Protein AF-H5X5A9-F1 (afdb_monomer_lite)

Organism: NCBI:txid882083

Secondary structure (DSSP, 8-state):
---THHHHT----EE-TTT--EE-TT-SS-TTT---

Radius of gyration: 13.28 Å; chains: 1; bounding box: 16×42×15 Å

Foldseek 3Di:
DPDPPVVVPPQPFDADPPPRHTDHPPDPADPPPRHD

Structure (mmCIF, N/CA/C/O backbone):
data_AF-H5X5A9-F1
#
_entry.id   AF-H5X5A9-F1
#
loop_
_atom_site.group_PDB
_atom_site.id
_atom_site.type_symbol
_atom_site.label_atom_id
_atom_site.label_alt_id
_atom_site.label_comp_id
_atom_site.label_asym_id
_atom_site.label_entity_id
_atom_site.label_seq_id
_atom_site.pdbx_PDB_ins_code
_atom_site.Cartn_x
_atom_site.Cartn_y
_atom_site.Cartn_z
_atom_site.occupancy
_atom_site.B_iso_or_equiv
_atom_site.auth_seq_id
_atom_site.auth_comp_id
_atom_site.auth_asym_id
_atom_site.auth_atom_id
_atom_site.pdbx_PDB_model_num
ATOM 1 N N . MET A 1 1 ? 7.894 33.378 -5.781 1.00 49.72 1 MET A N 1
ATOM 2 C CA . MET A 1 1 ? 6.695 32.703 -5.236 1.00 49.72 1 MET A CA 1
ATOM 3 C C . MET A 1 1 ? 6.679 31.270 -5.758 1.00 49.72 1 MET A C 1
ATOM 5 O O . MET A 1 1 ? 6.029 30.967 -6.748 1.00 49.72 1 MET A O 1
ATOM 9 N N . ARG A 1 2 ? 7.514 30.404 -5.172 1.00 54.06 2 ARG A N 1
ATOM 10 C CA . ARG A 1 2 ? 7.695 29.013 -5.611 1.00 54.06 2 ARG A CA 1
ATOM 11 C C . ARG A 1 2 ? 6.639 28.161 -4.904 1.00 54.06 2 ARG A C 1
ATOM 13 O O . ARG A 1 2 ? 6.867 27.644 -3.823 1.00 54.06 2 ARG A O 1
ATOM 20 N N . THR A 1 3 ? 5.440 28.185 -5.479 1.00 53.88 3 THR A N 1
ATOM 21 C CA . THR A 1 3 ? 4.415 27.132 -5.430 1.00 53.88 3 THR A CA 1
ATOM 22 C C . THR A 1 3 ? 4.434 26.220 -4.194 1.00 53.88 3 THR A C 1
ATOM 24 O O . THR A 1 3 ? 4.917 25.092 -4.251 1.00 53.88 3 THR A O 1
ATOM 27 N N . HIS A 1 4 ? 3.745 26.653 -3.134 1.00 56.16 4 HIS A N 1
ATOM 28 C CA . HIS A 1 4 ? 3.211 25.783 -2.070 1.00 56.16 4 HIS A CA 1
ATOM 29 C C . HIS A 1 4 ? 2.193 24.734 -2.588 1.00 56.16 4 HIS A C 1
ATOM 31 O O . HIS A 1 4 ? 1.631 23.968 -1.813 1.00 56.16 4 HIS A O 1
ATOM 37 N N . LEU A 1 5 ? 1.957 24.676 -3.906 1.00 56.72 5 LEU A N 1
ATOM 38 C CA . LEU A 1 5 ? 1.042 23.744 -4.567 1.00 56.72 5 LEU A CA 1
ATOM 39 C C . LEU A 1 5 ? 1.454 22.272 -4.396 1.00 56.72 5 LEU A C 1
ATOM 41 O O . LEU A 1 5 ? 0.591 21.404 -4.354 1.00 56.72 5 LEU A O 1
ATOM 45 N N . ALA A 1 6 ? 2.754 21.983 -4.269 1.00 55.47 6 ALA A N 1
ATOM 46 C CA . ALA A 1 6 ? 3.247 20.613 -4.107 1.00 55.47 6 ALA A CA 1
ATOM 47 C C . ALA A 1 6 ? 2.841 19.984 -2.761 1.00 55.47 6 ALA A C 1
ATOM 49 O O . ALA A 1 6 ? 2.711 18.769 -2.667 1.00 55.47 6 ALA A O 1
ATOM 50 N N . THR A 1 7 ? 2.605 20.798 -1.728 1.00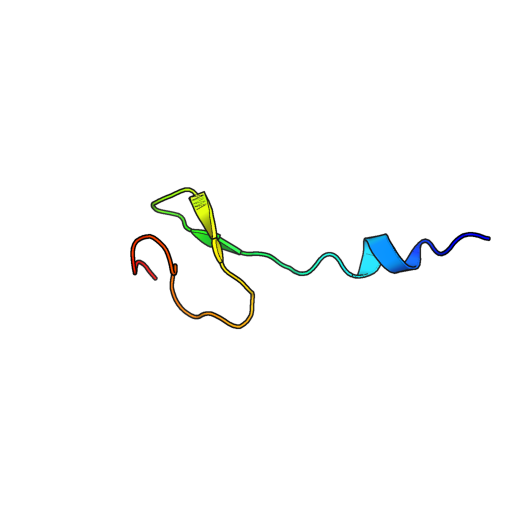 54.81 7 THR A N 1
ATOM 51 C CA . THR A 1 7 ? 2.258 20.318 -0.380 1.00 54.81 7 THR A CA 1
ATOM 52 C C . THR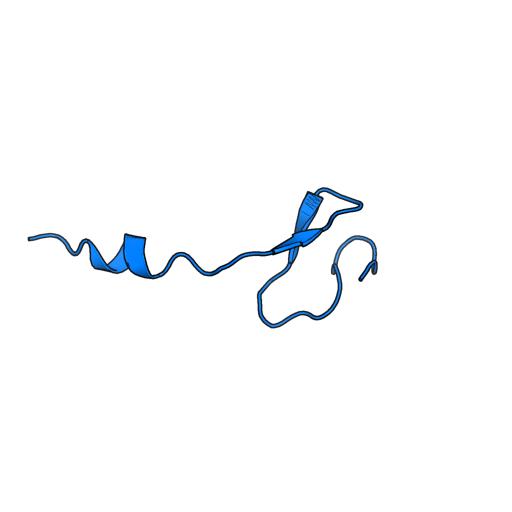 A 1 7 ? 0.762 20.009 -0.234 1.00 54.81 7 THR A C 1
ATOM 54 O O . THR A 1 7 ? 0.391 19.182 0.590 1.00 54.81 7 THR A O 1
ATOM 57 N N . LEU A 1 8 ? -0.099 20.619 -1.060 1.00 55.75 8 LEU A N 1
A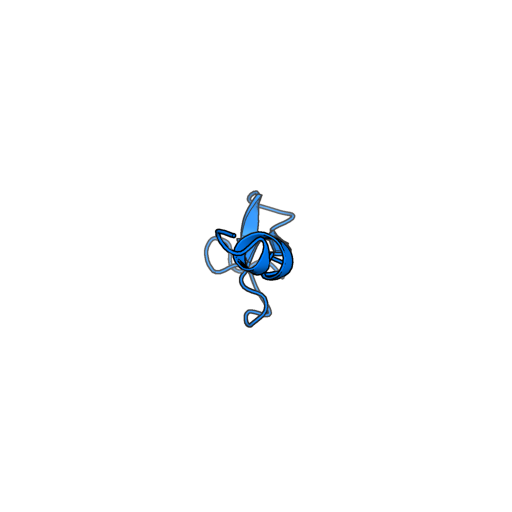TOM 58 C CA . LEU A 1 8 ? -1.548 20.348 -1.093 1.00 55.75 8 LEU A CA 1
ATOM 59 C C . LEU A 1 8 ? -1.914 19.089 -1.897 1.00 55.75 8 LEU A C 1
ATOM 61 O O . LEU A 1 8 ? -3.036 18.608 -1.799 1.00 55.75 8 LEU A O 1
ATOM 65 N N . LEU A 1 9 ? -0.970 18.541 -2.668 1.00 57.66 9 LEU A N 1
ATOM 66 C CA . LEU A 1 9 ? -1.100 17.274 -3.393 1.00 57.66 9 LEU A CA 1
ATOM 67 C C . LEU A 1 9 ? -0.490 16.110 -2.601 1.00 57.66 9 LEU A C 1
ATOM 69 O O . LEU A 1 9 ? 0.097 15.200 -3.191 1.00 57.66 9 LEU A O 1
ATOM 73 N N . ALA A 1 10 ? -0.579 16.140 -1.269 1.00 58.91 10 ALA A N 1
ATOM 74 C CA . ALA A 1 10 ? -0.297 14.972 -0.445 1.00 58.91 10 ALA A CA 1
ATOM 75 C C . ALA A 1 10 ? -1.342 13.894 -0.780 1.00 58.91 10 ALA A C 1
ATOM 77 O O . ALA A 1 10 ? -2.395 13.813 -0.153 1.00 58.91 10 ALA A O 1
ATOM 78 N N . ARG A 1 11 ? -1.067 13.128 -1.845 1.00 65.06 11 ARG A N 1
ATOM 79 C CA . ARG A 1 11 ? -1.768 11.891 -2.202 1.00 65.06 11 ARG A CA 1
ATOM 80 C C . ARG A 1 11 ? -1.908 11.072 -0.928 1.00 65.06 11 ARG A C 1
ATOM 82 O O . ARG A 1 11 ? -0.923 10.902 -0.205 1.00 65.06 11 ARG A O 1
ATOM 89 N N . PHE A 1 12 ? -3.125 10.647 -0.628 1.00 68.81 12 PHE A N 1
ATOM 90 C CA . PHE A 1 12 ? -3.449 9.998 0.629 1.00 68.81 12 PHE A CA 1
ATOM 91 C C . PHE A 1 12 ? -2.992 8.538 0.550 1.00 68.81 12 PHE A C 1
ATOM 93 O O . PHE A 1 12 ? -3.776 7.616 0.408 1.00 68.81 12 PHE A O 1
ATOM 100 N N . ILE A 1 13 ? -1.680 8.317 0.611 1.00 74.50 13 ILE A N 1
ATOM 101 C CA . ILE A 1 13 ? -1.113 6.973 0.514 1.00 74.50 13 ILE A CA 1
ATOM 102 C C . ILE A 1 13 ? -1.510 6.205 1.778 1.00 74.50 13 ILE A C 1
ATOM 104 O O . ILE A 1 13 ? -0.975 6.454 2.862 1.00 74.50 13 ILE A O 1
ATOM 108 N N . ALA A 1 14 ? -2.454 5.278 1.638 1.00 82.69 14 ALA A N 1
ATOM 109 C CA . ALA A 1 14 ? -2.796 4.340 2.694 1.00 82.69 14 ALA A CA 1
ATOM 110 C C . ALA A 1 14 ? -1.592 3.428 2.970 1.00 82.69 14 ALA A C 1
ATOM 112 O O . ALA A 1 14 ? -0.773 3.176 2.092 1.00 82.69 14 ALA A O 1
ATOM 113 N N . THR A 1 15 ? -1.448 2.921 4.189 1.00 88.75 15 THR A N 1
ATOM 114 C CA . THR A 1 15 ? -0.394 1.958 4.528 1.00 88.75 15 THR A CA 1
ATOM 115 C C . THR A 1 15 ? -1.011 0.621 4.899 1.00 88.75 15 THR A C 1
ATOM 117 O O . THR A 1 15 ? -2.036 0.547 5.575 1.00 88.75 15 THR A O 1
ATOM 120 N N . CYS A 1 16 ? -0.392 -0.463 4.439 1.00 90.69 16 CYS A N 1
ATOM 121 C CA . CYS A 1 16 ? -0.840 -1.805 4.760 1.00 90.69 16 CYS A CA 1
ATOM 122 C C . CYS A 1 16 ? -0.649 -2.073 6.254 1.00 90.69 16 CYS A C 1
ATOM 124 O O . CYS A 1 16 ? 0.472 -2.022 6.757 1.00 90.69 16 CYS A O 1
ATOM 126 N N . ALA A 1 17 ? -1.721 -2.449 6.950 1.00 88.12 17 ALA A N 1
ATOM 127 C CA . ALA A 1 17 ? -1.665 -2.777 8.374 1.00 88.12 17 ALA A CA 1
ATOM 128 C C . ALA A 1 17 ? -0.821 -4.030 8.683 1.00 88.12 17 ALA A C 1
ATOM 130 O O . ALA A 1 17 ? -0.405 -4.227 9.820 1.00 88.12 17 ALA A O 1
ATOM 131 N N . THR A 1 18 ? -0.570 -4.886 7.687 1.00 92.12 18 THR A N 1
ATOM 132 C CA . THR A 1 18 ? 0.177 -6.139 7.867 1.00 92.12 18 THR A CA 1
ATOM 133 C C . THR A 1 18 ? 1.674 -5.973 7.643 1.00 92.12 18 THR A C 1
ATOM 135 O O . THR A 1 18 ? 2.464 -6.459 8.444 1.00 92.12 18 THR A O 1
ATOM 138 N N . CYS A 1 19 ? 2.079 -5.316 6.554 1.00 92.56 19 CYS A N 1
ATOM 139 C CA . CYS A 1 19 ? 3.494 -5.206 6.180 1.00 92.56 19 CYS A CA 1
ATOM 140 C C . CYS A 1 19 ? 4.038 -3.771 6.202 1.00 92.56 19 CYS A C 1
ATOM 142 O O . CYS A 1 19 ? 5.228 -3.572 5.979 1.00 92.56 19 CYS A O 1
ATOM 144 N N . GLY A 1 20 ? 3.190 -2.767 6.443 1.00 89.50 20 GLY A N 1
ATOM 145 C CA . GLY A 1 20 ? 3.578 -1.354 6.457 1.00 89.50 20 GLY A CA 1
ATOM 146 C C . GLY A 1 20 ? 3.835 -0.746 5.076 1.00 89.50 20 GLY A C 1
ATOM 147 O O . GLY A 1 20 ? 4.186 0.427 4.986 1.00 89.50 20 GLY A O 1
ATOM 148 N N . ALA A 1 21 ? 3.663 -1.514 3.997 1.00 89.94 21 ALA A N 1
ATOM 149 C CA . ALA A 1 21 ? 3.896 -1.030 2.644 1.00 89.94 21 ALA A CA 1
ATOM 150 C C . ALA A 1 21 ? 2.867 0.038 2.226 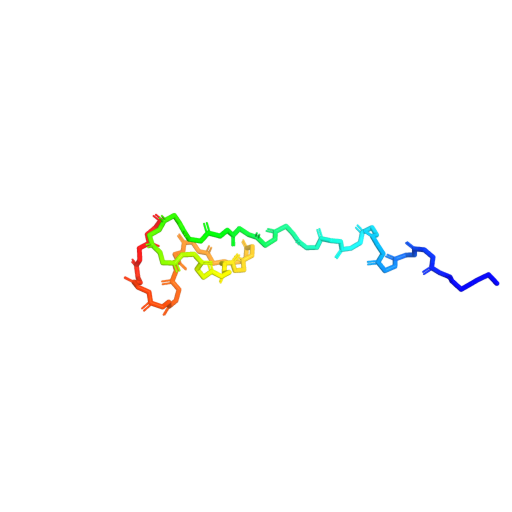1.00 89.94 21 ALA A C 1
ATOM 152 O O . ALA A 1 21 ? 1.699 -0.065 2.610 1.00 89.94 21 ALA A O 1
ATOM 153 N N . PRO A 1 22 ? 3.262 1.030 1.411 1.00 88.06 22 PRO A N 1
ATOM 154 C CA . PRO A 1 22 ? 2.331 2.002 0.852 1.00 88.06 22 PRO A CA 1
ATOM 155 C C . PRO A 1 22 ? 1.355 1.325 -0.123 1.00 88.06 22 PRO A C 1
AT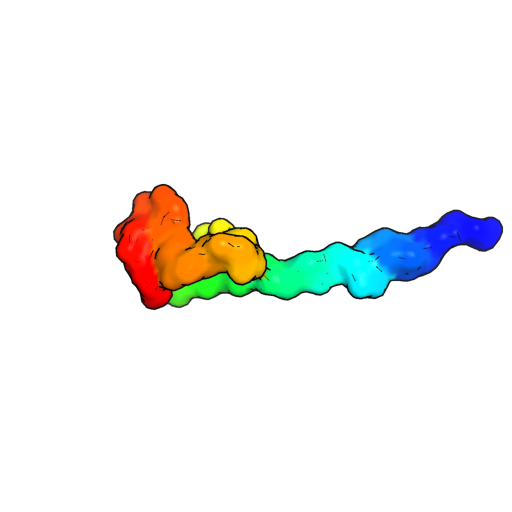OM 157 O O . PRO A 1 22 ? 1.764 0.604 -1.033 1.00 88.06 22 PRO A O 1
ATOM 160 N N . ILE A 1 23 ? 0.067 1.581 0.069 1.00 88.00 23 ILE A N 1
ATOM 161 C CA . ILE A 1 23 ? -1.043 1.195 -0.796 1.00 88.00 23 ILE A CA 1
ATOM 162 C C . ILE A 1 23 ? -1.497 2.467 -1.531 1.00 88.00 23 ILE A C 1
ATOM 164 O O . ILE A 1 23 ? -1.951 3.416 -0.885 1.00 88.00 23 ILE A O 1
ATOM 168 N N . PRO A 1 24 ? -1.335 2.527 -2.863 1.00 84.94 24 PRO A N 1
ATOM 169 C CA . PRO A 1 24 ? -1.870 3.616 -3.674 1.00 84.94 24 PRO A CA 1
ATOM 170 C C . PRO A 1 24 ? -3.389 3.747 -3.500 1.00 84.94 24 PRO A C 1
ATOM 172 O O . PRO A 1 24 ? -4.071 2.736 -3.349 1.00 84.94 24 PRO A O 1
ATOM 175 N N . ASP A 1 25 ? -3.920 4.970 -3.568 1.00 80.62 25 ASP A N 1
ATOM 176 C CA . ASP A 1 25 ? -5.361 5.258 -3.439 1.00 80.62 25 ASP A CA 1
ATOM 177 C C . ASP A 1 25 ? -6.243 4.448 -4.417 1.00 80.62 25 ASP A C 1
ATOM 179 O O . ASP A 1 25 ? -7.410 4.169 -4.148 1.00 80.62 25 ASP A O 1
ATOM 183 N N . ASP A 1 26 ? -5.685 4.068 -5.565 1.00 82.69 26 ASP A N 1
ATOM 184 C CA . ASP A 1 26 ? -6.319 3.296 -6.636 1.00 82.69 26 ASP A CA 1
ATOM 185 C C . ASP A 1 26 ? -6.323 1.771 -6.410 1.00 82.69 26 ASP A C 1
ATOM 187 O O . ASP A 1 26 ? -6.892 1.027 -7.213 1.00 82.69 26 ASP A O 1
ATOM 191 N N . GLN A 1 27 ? -5.723 1.286 -5.321 1.00 79.06 27 GLN A N 1
ATOM 192 C CA . GLN A 1 27 ? -5.566 -0.140 -5.039 1.00 79.06 27 GLN A CA 1
ATOM 193 C C . GLN A 1 27 ? -6.390 -0.559 -3.821 1.00 79.06 27 GLN A C 1
ATOM 195 O O . GLN A 1 27 ? -6.287 0.003 -2.735 1.00 79.06 27 GLN A O 1
ATOM 200 N N . VAL A 1 28 ? -7.184 -1.616 -3.988 1.00 82.00 28 VAL A N 1
ATOM 201 C CA . VAL A 1 28 ? -8.057 -2.152 -2.926 1.00 82.00 28 VAL A CA 1
ATOM 202 C C . VAL A 1 28 ? -7.318 -3.129 -1.997 1.00 82.00 28 VAL A C 1
ATOM 204 O O . VAL A 1 28 ? -7.876 -3.570 -0.996 1.00 82.00 28 VAL A O 1
ATOM 207 N N . MET A 1 29 ? -6.082 -3.510 -2.341 1.00 86.62 29 MET A N 1
ATOM 208 C CA . MET A 1 29 ? -5.268 -4.476 -1.600 1.00 86.62 29 MET A CA 1
ATOM 209 C C . MET A 1 29 ? -3.776 -4.144 -1.675 1.00 86.62 29 MET A C 1
ATOM 211 O O . MET A 1 29 ? -3.308 -3.497 -2.614 1.00 86.62 29 MET A O 1
ATOM 215 N N . CYS A 1 30 ? -3.008 -4.637 -0.706 1.00 90.31 30 CYS A N 1
ATOM 216 C CA . CYS A 1 30 ? -1.560 -4.506 -0.706 1.00 90.31 30 CYS A CA 1
ATOM 217 C C . CYS A 1 30 ? -0.922 -5.363 -1.807 1.00 90.31 30 CYS A C 1
ATOM 219 O O . CYS A 1 30 ? -1.077 -6.581 -1.824 1.00 90.31 30 CYS A O 1
ATOM 221 N N . SER A 1 31 ? -0.118 -4.750 -2.673 1.00 87.94 31 SER A N 1
ATOM 222 C CA . SER A 1 31 ? 0.612 -5.448 -3.740 1.00 87.94 31 SER A CA 1
ATOM 223 C C . SER A 1 31 ? 1.756 -6.340 -3.243 1.00 87.94 31 SER A C 1
ATOM 225 O O . SER A 1 31 ? 2.229 -7.187 -3.995 1.00 87.94 31 SER A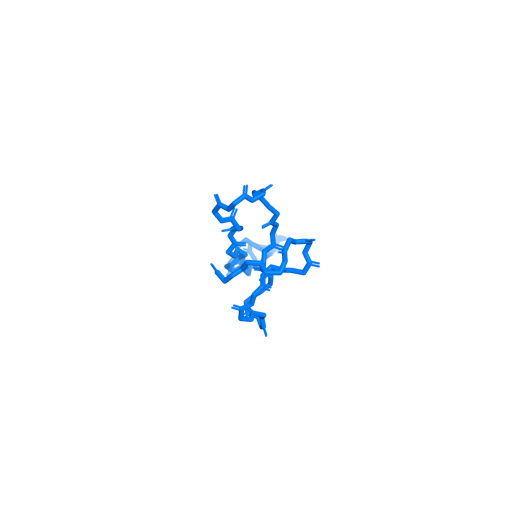 O 1
ATOM 227 N N . ILE A 1 32 ? 2.210 -6.162 -1.996 1.00 89.75 32 ILE A N 1
ATOM 228 C CA . ILE A 1 32 ? 3.329 -6.929 -1.429 1.00 89.75 32 ILE A CA 1
ATOM 229 C C . ILE A 1 32 ? 2.845 -8.216 -0.762 1.00 89.75 32 ILE A C 1
ATOM 231 O O . ILE A 1 32 ? 3.383 -9.286 -1.031 1.00 89.75 32 ILE A O 1
ATOM 235 N N . CYS A 1 33 ? 1.846 -8.127 0.117 1.00 91.81 33 CYS A N 1
ATOM 236 C CA . CYS A 1 33 ? 1.371 -9.275 0.895 1.00 91.81 33 CYS A CA 1
ATOM 237 C C . CYS A 1 33 ? -0.029 -9.764 0.499 1.00 91.81 33 CYS A C 1
ATOM 239 O O . CYS A 1 33 ? -0.525 -10.703 1.112 1.00 91.81 33 CYS A O 1
ATOM 241 N N . ALA A 1 34 ? -0.666 -9.131 -0.495 1.00 87.06 34 ALA A N 1
ATOM 242 C CA . ALA A 1 34 ? -2.035 -9.413 -0.946 1.00 87.06 34 ALA A CA 1
ATOM 243 C C . ALA A 1 34 ? -3.117 -9.261 0.145 1.00 87.06 34 ALA A C 1
ATOM 245 O O . ALA A 1 34 ? -4.245 -9.722 -0.023 1.00 87.06 34 ALA A O 1
ATOM 246 N N . THR A 1 35 ? -2.795 -8.591 1.257 1.00 81.81 35 THR A N 1
ATOM 247 C CA . THR A 1 35 ? -3.752 -8.310 2.334 1.00 81.81 35 THR A CA 1
ATOM 248 C C . THR A 1 35 ? -4.563 -7.054 2.023 1.00 81.81 35 THR A C 1
ATOM 250 O O . THR A 1 35 ? -4.008 -6.060 1.550 1.00 81.81 35 THR A O 1
ATOM 253 N N . LYS A 1 36 ? -5.867 -7.110 2.310 1.00 70.94 36 LYS A N 1
ATOM 254 C CA . LYS A 1 36 ? -6.800 -5.977 2.254 1.00 70.94 36 LYS A CA 1
ATOM 255 C C . LYS A 1 36 ? -6.621 -5.035 3.441 1.00 70.94 36 LYS A C 1
ATOM 257 O O . LYS A 1 36 ? -6.522 -5.555 4.573 1.00 70.94 36 LYS A O 1
#

pLDDT: mean 76.32, std 14.48, range [49.72, 92.56]

Sequence (36 aa):
MRTHLATLLARFIATCATCGAPIPDDQVMCSICATK